Protein AF-A0A7V5PGH4-F1 (afdb_monomer)

Sequence (65 aa):
RLCELNVIEQVHNVCRTTIVQDAWDRGQELSVHGWIYGIGDGRLRDLDTVITGKDQLEAIYRFAD

Solvent-accessible surface area (backbone atoms only — not comparable to full-atom values): 4024 Å² total; per-residue (Å²): 109,70,68,59,54,48,37,53,53,48,46,52,55,53,58,68,33,65,73,50,44,54,34,46,75,71,69,47,92,56,73,47,75,25,69,49,73,39,85,91,77,72,44,78,40,79,67,88,46,74,45,65,50,72,72,65,57,58,65,57,56,73,73,75,114

Radius of gyration: 13.34 Å; Cα contacts (8 Å, |Δi|>4): 67; chains: 1; bounding box: 30×32×31 Å

Mean predicted aligned error: 4.93 Å

pLDDT: mean 88.27, std 14.58, range [37.34, 97.94]

Foldseek 3Di:
DVVLVVLLVVLLVVCPDPVNQVCQVVVHFDKGFRWDADPVPRDIDGSVRIDGHPVVSVVVVVPVD

Structure (mmCIF, N/CA/C/O backbone):
data_AF-A0A7V5PGH4-F1
#
_entry.id   AF-A0A7V5PGH4-F1
#
loop_
_atom_site.group_PDB
_atom_site.id
_atom_site.type_symbol
_atom_site.label_atom_id
_atom_site.label_alt_id
_atom_site.label_comp_id
_atom_site.label_asym_id
_atom_site.label_entity_id
_atom_site.label_seq_id
_atom_site.pdbx_PDB_ins_code
_atom_site.Cartn_x
_atom_site.Cartn_y
_atom_site.Cartn_z
_atom_site.occupancy
_atom_site.B_iso_or_equiv
_atom_site.auth_seq_id
_atom_site.auth_comp_id
_atom_site.auth_asym_id
_atom_site.auth_atom_id
_atom_site.pdbx_PDB_model_num
ATOM 1 N N . ARG A 1 1 ? 10.503 -6.768 -13.908 1.00 75.88 1 ARG A N 1
ATOM 2 C CA . ARG A 1 1 ? 9.375 -7.547 -13.350 1.00 75.88 1 ARG A CA 1
ATOM 3 C C . ARG A 1 1 ? 9.505 -7.839 -11.852 1.00 75.88 1 ARG A C 1
ATOM 5 O O . ARG A 1 1 ? 8.528 -7.640 -11.156 1.00 75.88 1 ARG A O 1
ATOM 12 N N . LEU A 1 2 ? 10.673 -8.236 -11.316 1.00 90.88 2 LEU A N 1
ATOM 13 C CA . LEU A 1 2 ? 10.831 -8.456 -9.860 1.00 90.88 2 LEU A CA 1
ATOM 14 C C . LEU A 1 2 ? 10.475 -7.228 -9.001 1.00 90.88 2 LEU A C 1
ATOM 16 O O . LEU A 1 2 ? 9.823 -7.386 -7.981 1.00 90.88 2 LEU A O 1
ATOM 20 N N . CYS A 1 3 ? 10.834 -6.013 -9.430 1.00 92.44 3 CYS A N 1
ATOM 21 C CA . CYS A 1 3 ? 10.452 -4.795 -8.704 1.00 92.44 3 CYS A CA 1
ATOM 22 C C . CYS A 1 3 ? 8.931 -4.591 -8.652 1.00 92.44 3 CYS A C 1
ATOM 24 O O . CYS A 1 3 ? 8.408 -4.181 -7.630 1.00 92.44 3 CYS A O 1
ATOM 26 N N . GLU A 1 4 ? 8.218 -4.906 -9.735 1.00 92.25 4 GLU A N 1
ATOM 27 C CA . GLU A 1 4 ? 6.753 -4.794 -9.793 1.00 92.25 4 GLU A CA 1
ATOM 28 C C . GLU A 1 4 ? 6.110 -5.813 -8.842 1.00 92.25 4 GLU A C 1
ATOM 30 O O . GLU A 1 4 ? 5.261 -5.449 -8.038 1.00 92.25 4 GLU A O 1
ATOM 35 N N .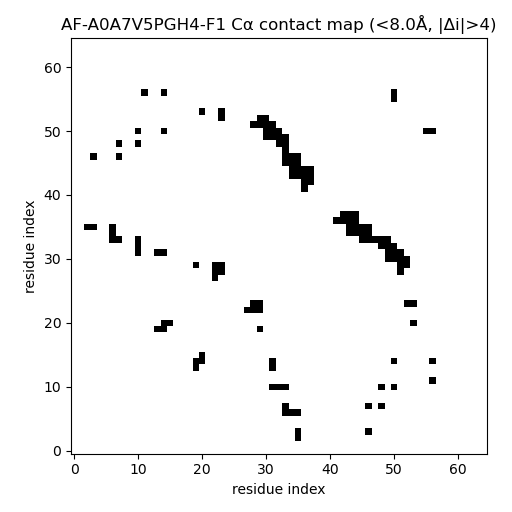 LEU A 1 5 ? 6.599 -7.061 -8.842 1.00 91.56 5 LEU A N 1
ATOM 36 C CA . LEU A 1 5 ? 6.174 -8.089 -7.883 1.00 91.56 5 LEU A CA 1
ATOM 37 C C . LEU A 1 5 ? 6.475 -7.694 -6.432 1.00 91.56 5 LEU A C 1
ATOM 39 O O . LEU A 1 5 ? 5.681 -7.972 -5.541 1.00 91.56 5 LEU A O 1
ATOM 43 N N . ASN A 1 6 ? 7.607 -7.030 -6.191 1.00 93.19 6 ASN A N 1
ATOM 44 C CA . ASN A 1 6 ? 7.947 -6.538 -4.865 1.00 93.19 6 ASN A CA 1
ATOM 45 C C . ASN A 1 6 ? 6.960 -5.465 -4.396 1.00 93.19 6 ASN A C 1
ATOM 47 O O . ASN A 1 6 ? 6.490 -5.562 -3.268 1.00 93.19 6 ASN A O 1
ATOM 51 N N . VAL A 1 7 ? 6.604 -4.496 -5.248 1.00 93.88 7 VAL A N 1
ATOM 52 C CA . VAL A 1 7 ? 5.601 -3.476 -4.899 1.00 93.88 7 VAL A CA 1
ATOM 53 C C . VAL A 1 7 ? 4.258 -4.130 -4.577 1.00 93.88 7 VAL A C 1
ATOM 55 O O . VAL A 1 7 ? 3.671 -3.798 -3.552 1.00 93.88 7 VAL A O 1
ATOM 58 N N . ILE A 1 8 ? 3.813 -5.095 -5.389 1.00 91.94 8 ILE A N 1
ATOM 59 C CA . ILE A 1 8 ? 2.563 -5.832 -5.147 1.00 91.94 8 ILE A CA 1
ATOM 60 C C . ILE A 1 8 ? 2.593 -6.515 -3.770 1.00 91.94 8 ILE A C 1
ATOM 62 O O . ILE A 1 8 ? 1.705 -6.286 -2.951 1.00 91.94 8 ILE A O 1
ATOM 66 N N . GLU A 1 9 ? 3.648 -7.276 -3.452 1.00 92.56 9 GLU A N 1
ATOM 67 C CA . GLU A 1 9 ? 3.763 -7.939 -2.143 1.00 92.56 9 GLU A CA 1
ATOM 68 C C . GLU A 1 9 ? 3.843 -6.933 -0.983 1.00 92.56 9 GLU A C 1
ATOM 70 O O . GLU A 1 9 ? 3.288 -7.177 0.088 1.00 92.56 9 GLU A O 1
ATOM 75 N N . GLN A 1 10 ? 4.485 -5.773 -1.168 1.00 93.94 10 GLN A N 1
ATOM 76 C CA . GLN A 1 10 ? 4.527 -4.752 -0.118 1.00 93.94 10 GLN A CA 1
ATOM 77 C C . GLN A 1 10 ? 3.176 -4.078 0.110 1.00 93.94 10 GLN A C 1
ATOM 79 O O . GLN A 1 10 ? 2.843 -3.804 1.263 1.00 93.94 10 GLN A O 1
ATOM 84 N N . VAL A 1 11 ? 2.368 -3.873 -0.933 1.00 95.38 11 VAL A N 1
ATOM 85 C CA . VAL A 1 11 ? 0.978 -3.427 -0.757 1.00 95.38 11 VAL A CA 1
ATOM 86 C C . VAL A 1 11 ? 0.225 -4.426 0.122 1.00 95.38 11 VAL A C 1
ATOM 88 O O . VAL A 1 11 ? -0.398 -4.021 1.104 1.00 95.38 11 VAL A O 1
ATOM 91 N N . HIS A 1 12 ? 0.363 -5.730 -0.136 1.00 92.81 12 HIS A N 1
ATOM 92 C CA . HIS A 1 12 ? -0.243 -6.760 0.713 1.00 92.81 12 HIS A CA 1
ATOM 93 C C . HIS A 1 12 ? 0.275 -6.725 2.153 1.00 92.81 12 HIS A C 1
ATOM 95 O O . HIS A 1 12 ? -0.522 -6.768 3.090 1.00 92.81 12 HIS A O 1
ATOM 101 N N . ASN A 1 13 ? 1.587 -6.599 2.355 1.00 94.38 13 ASN A N 1
ATOM 102 C CA . ASN A 1 13 ? 2.167 -6.538 3.697 1.00 94.38 13 ASN A CA 1
ATOM 103 C C . ASN A 1 13 ? 1.692 -5.320 4.491 1.00 94.38 13 ASN A C 1
ATOM 105 O O . ASN A 1 13 ? 1.370 -5.463 5.669 1.00 94.38 13 ASN A O 1
ATOM 109 N N . VAL A 1 14 ? 1.574 -4.151 3.855 1.00 95.94 14 VAL A N 1
ATOM 110 C CA . VAL A 1 14 ? 1.000 -2.949 4.481 1.00 95.94 14 VAL A CA 1
ATOM 111 C C . VAL A 1 14 ? -0.446 -3.207 4.904 1.00 95.94 14 VAL A C 1
ATOM 113 O O . VAL A 1 14 ? -0.812 -2.934 6.049 1.00 95.94 14 VAL A O 1
ATOM 116 N N . CYS A 1 15 ? -1.244 -3.810 4.023 1.00 95.69 15 CYS A N 1
ATOM 117 C CA . CYS A 1 15 ? -2.641 -4.133 4.302 1.00 95.69 15 CYS A CA 1
ATOM 118 C C . CYS A 1 15 ? -2.814 -5.176 5.425 1.00 95.69 15 CYS A C 1
ATOM 120 O O . CYS A 1 15 ? -3.855 -5.195 6.074 1.00 95.69 15 CYS A O 1
ATOM 122 N N . ARG A 1 16 ? -1.810 -6.022 5.698 1.00 92.94 16 ARG A N 1
ATOM 123 C CA . ARG A 1 16 ? -1.811 -7.000 6.809 1.00 92.94 16 ARG A CA 1
ATOM 124 C C . ARG A 1 16 ? -1.483 -6.389 8.175 1.00 92.94 16 ARG A C 1
ATOM 126 O O . ARG A 1 16 ? -1.638 -7.064 9.190 1.00 92.94 16 ARG A O 1
ATOM 133 N N . THR A 1 17 ? -0.997 -5.150 8.228 1.00 96.50 17 THR A N 1
ATOM 134 C CA . THR A 1 17 ? -0.654 -4.512 9.507 1.00 96.50 17 THR A CA 1
ATOM 135 C C . THR A 1 17 ? -1.904 -4.212 10.331 1.00 96.50 17 THR A C 1
ATOM 137 O O . THR A 1 17 ? -2.942 -3.835 9.788 1.00 96.50 17 THR A O 1
ATOM 140 N N . THR A 1 18 ? -1.795 -4.310 11.659 1.00 95.38 18 THR A N 1
ATOM 141 C CA . THR A 1 18 ? -2.904 -3.980 12.572 1.00 95.38 18 THR A CA 1
ATOM 142 C C . THR A 1 18 ? -3.375 -2.541 12.395 1.00 95.38 18 THR A C 1
ATOM 144 O O . THR A 1 18 ? -4.564 -2.285 12.421 1.00 95.38 18 THR A O 1
ATOM 147 N N . ILE A 1 19 ? -2.469 -1.607 12.100 1.00 97.44 19 ILE A N 1
ATOM 148 C CA . ILE A 1 19 ? -2.794 -0.190 11.886 1.00 97.44 19 ILE A CA 1
ATOM 149 C C . ILE A 1 19 ? -3.811 -0.004 10.750 1.00 97.44 19 ILE A C 1
ATOM 151 O O . ILE A 1 19 ? -4.769 0.757 10.898 1.00 97.44 19 ILE A O 1
ATOM 155 N N . VAL A 1 20 ? -3.590 -0.677 9.616 1.00 97.06 20 VAL A N 1
ATOM 156 C CA . VAL A 1 20 ? -4.468 -0.587 8.440 1.00 97.06 20 VAL A CA 1
ATOM 157 C C . VAL A 1 20 ? -5.765 -1.359 8.679 1.00 97.06 20 VAL A C 1
ATOM 159 O O . VAL A 1 20 ? -6.844 -0.840 8.401 1.00 97.06 20 VAL A O 1
ATOM 162 N N . GLN A 1 21 ? -5.673 -2.552 9.270 1.00 95.25 21 GLN A N 1
ATOM 163 C CA . GLN A 1 21 ? -6.836 -3.369 9.625 1.00 95.25 21 GLN A CA 1
ATOM 164 C C . GLN A 1 21 ? -7.770 -2.642 10.602 1.00 95.25 21 GLN A C 1
ATOM 166 O O . GLN A 1 21 ? -8.956 -2.508 10.321 1.00 95.25 21 GLN A O 1
ATOM 171 N N . ASP A 1 22 ? -7.230 -2.072 11.680 1.00 97.31 22 ASP A N 1
ATOM 172 C CA . ASP A 1 22 ? -7.980 -1.305 12.678 1.00 97.31 22 ASP A CA 1
ATOM 173 C C . ASP A 1 22 ? -8.581 -0.022 12.082 1.00 97.31 22 ASP A C 1
ATOM 175 O O . ASP A 1 22 ? -9.573 0.500 12.594 1.00 97.31 22 ASP A O 1
ATOM 179 N N . ALA A 1 23 ? -7.966 0.543 11.032 1.00 97.62 23 ALA A N 1
ATOM 180 C CA . ALA A 1 23 ? -8.520 1.680 10.296 1.00 97.62 23 ALA A CA 1
ATOM 181 C C . ALA A 1 23 ? -9.773 1.292 9.523 1.00 97.62 23 ALA A C 1
ATOM 183 O O . ALA A 1 23 ? -10.800 1.958 9.663 1.00 97.62 23 ALA A O 1
ATOM 184 N N . TRP A 1 24 ? -9.725 0.187 8.792 1.00 96.88 24 TRP A N 1
ATOM 185 C CA . TRP A 1 24 ? -10.908 -0.323 8.113 1.00 96.88 24 TRP A CA 1
ATOM 186 C C . TRP A 1 24 ? -11.980 -0.810 9.091 1.00 96.88 24 TRP A C 1
ATOM 188 O O . TRP A 1 24 ? -13.149 -0.476 8.911 1.00 96.88 24 TRP A O 1
ATOM 198 N N . ASP A 1 25 ? -11.602 -1.509 10.165 1.00 95.69 25 ASP A N 1
ATOM 199 C CA . ASP A 1 25 ? -12.548 -2.043 11.154 1.00 95.69 25 ASP A CA 1
ATOM 200 C C . ASP A 1 25 ? -13.303 -0.921 11.902 1.00 95.69 25 ASP A C 1
ATOM 202 O O . ASP A 1 25 ? -14.471 -1.092 12.253 1.00 95.69 25 ASP A O 1
ATOM 206 N N . ARG A 1 26 ? -12.692 0.263 12.093 1.00 96.88 26 ARG A N 1
ATOM 207 C CA . ARG A 1 26 ? -13.383 1.451 12.646 1.00 96.88 26 ARG A CA 1
ATOM 208 C C . ARG A 1 26 ? -14.153 2.278 11.606 1.00 96.88 26 ARG A C 1
ATOM 210 O O . ARG A 1 26 ? -14.659 3.347 11.947 1.00 96.88 26 ARG A O 1
ATOM 217 N N . GLY A 1 27 ? -14.212 1.829 10.352 1.00 95.75 27 GLY A N 1
ATOM 218 C CA . GLY A 1 27 ? -14.895 2.519 9.255 1.00 95.75 27 GLY A CA 1
ATOM 219 C C . GLY A 1 27 ? -14.164 3.752 8.718 1.00 95.75 27 GLY A C 1
ATOM 220 O O . GLY A 1 27 ? -14.794 4.612 8.104 1.00 95.75 27 GLY A O 1
ATOM 221 N N . GLN A 1 28 ? -12.855 3.880 8.956 1.00 97.94 28 GLN A N 1
ATOM 222 C CA . GLN A 1 28 ? -12.070 4.958 8.363 1.00 97.94 28 GLN A CA 1
ATOM 223 C C . GLN A 1 28 ? -11.809 4.667 6.881 1.00 97.94 28 GLN A C 1
ATOM 225 O O . GLN A 1 28 ? -11.314 3.597 6.529 1.00 97.94 28 GLN A O 1
ATOM 230 N N . GLU A 1 29 ? -12.077 5.651 6.022 1.00 97.31 29 GLU A N 1
ATOM 231 C CA . GLU A 1 29 ? -11.720 5.586 4.605 1.00 97.31 29 GLU A CA 1
ATOM 232 C C . GLU A 1 29 ? -10.190 5.580 4.448 1.00 97.31 29 GLU A C 1
ATOM 234 O O . GLU A 1 29 ? -9.493 6.499 4.892 1.00 97.31 29 GLU A O 1
ATOM 239 N N . LEU A 1 30 ? -9.659 4.506 3.863 1.00 97.25 30 LEU A N 1
ATOM 240 C CA . LEU A 1 30 ? -8.230 4.303 3.653 1.00 97.25 30 LEU A CA 1
ATOM 241 C C . LEU A 1 30 ? -8.005 3.414 2.425 1.00 97.25 30 LEU A C 1
ATOM 243 O O . LEU A 1 30 ? -8.578 2.330 2.335 1.00 97.25 30 LEU A O 1
ATOM 247 N N . SER A 1 31 ? -7.112 3.847 1.536 1.00 96.69 31 SER A N 1
ATOM 248 C CA . SER A 1 31 ? -6.713 3.114 0.331 1.00 96.69 31 SER A CA 1
ATOM 249 C C . SER A 1 31 ? -5.198 2.953 0.282 1.00 96.69 31 SER A C 1
ATOM 251 O O . SER A 1 31 ? -4.456 3.887 0.593 1.00 96.69 31 SER A O 1
ATOM 253 N N . VAL A 1 32 ? -4.728 1.778 -0.130 1.00 96.25 32 VAL A N 1
ATOM 254 C CA . VAL A 1 32 ? -3.306 1.474 -0.332 1.00 96.25 32 VAL A CA 1
ATOM 255 C C . VAL A 1 32 ? -3.062 1.256 -1.823 1.00 96.25 32 VAL A C 1
ATOM 257 O O . VAL A 1 32 ? -3.760 0.462 -2.448 1.00 96.25 32 VAL A O 1
ATOM 260 N N . HIS A 1 33 ? -2.075 1.961 -2.384 1.00 96.12 33 HIS A N 1
ATOM 261 C CA . HIS A 1 33 ? -1.762 1.965 -3.816 1.00 96.12 33 HIS A CA 1
ATOM 262 C C . HIS A 1 33 ? -0.340 1.454 -4.075 1.00 96.12 33 HIS A C 1
ATOM 264 O O . HIS A 1 33 ? 0.598 1.829 -3.368 1.00 96.12 33 HIS A O 1
ATOM 270 N N . GLY A 1 34 ? -0.173 0.636 -5.115 1.00 95.19 34 GLY A N 1
ATOM 271 C CA . GLY A 1 34 ? 1.127 0.158 -5.585 1.00 95.19 34 GLY A CA 1
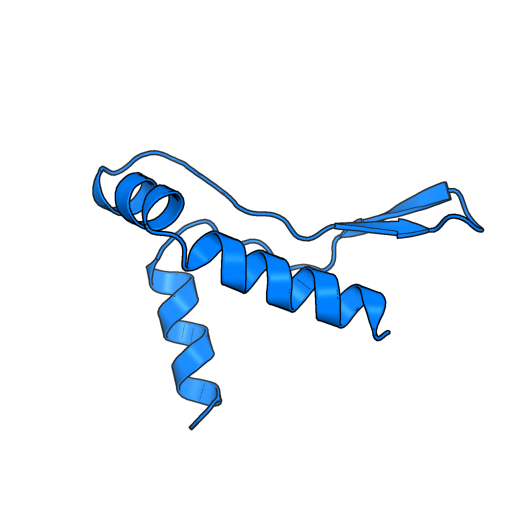ATOM 272 C C . GLY A 1 34 ? 1.578 0.851 -6.868 1.00 95.19 34 GLY A C 1
ATOM 273 O O . GLY A 1 34 ? 1.105 0.510 -7.948 1.00 95.19 34 GLY A O 1
ATOM 274 N N . TRP A 1 35 ? 2.539 1.771 -6.770 1.00 95.81 35 TRP A N 1
ATOM 275 C CA . TRP A 1 35 ? 3.133 2.445 -7.930 1.00 95.81 35 TRP A CA 1
ATOM 276 C C . TRP A 1 35 ? 4.615 2.125 -8.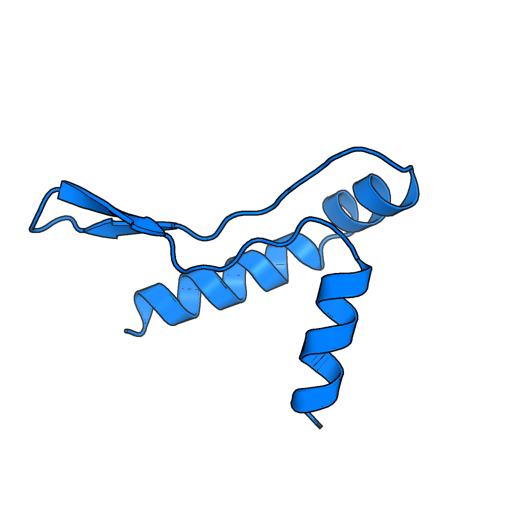086 1.00 95.81 35 TRP A C 1
ATOM 278 O O . TRP A 1 35 ? 5.328 1.884 -7.110 1.00 95.81 35 TRP A O 1
ATOM 288 N N . ILE A 1 36 ? 5.101 2.179 -9.326 1.00 95.06 36 ILE A N 1
ATOM 289 C CA . ILE A 1 36 ? 6.523 2.043 -9.635 1.00 95.06 36 ILE A CA 1
ATOM 290 C C . ILE A 1 36 ? 7.013 3.209 -10.487 1.00 95.06 36 ILE A C 1
ATOM 292 O O . ILE A 1 36 ? 6.356 3.629 -11.438 1.00 95.06 36 ILE A O 1
ATOM 296 N N . TYR A 1 37 ? 8.200 3.711 -10.162 1.00 95.31 37 TYR A N 1
ATOM 297 C CA . TYR A 1 37 ? 8.849 4.789 -10.896 1.00 95.31 37 TYR A CA 1
ATOM 298 C C . TYR A 1 37 ? 9.993 4.251 -11.762 1.00 95.31 37 TYR A C 1
ATOM 300 O O . TYR A 1 37 ? 10.894 3.567 -11.268 1.00 95.31 37 TYR A O 1
ATOM 308 N N . GLY A 1 38 ? 9.956 4.551 -1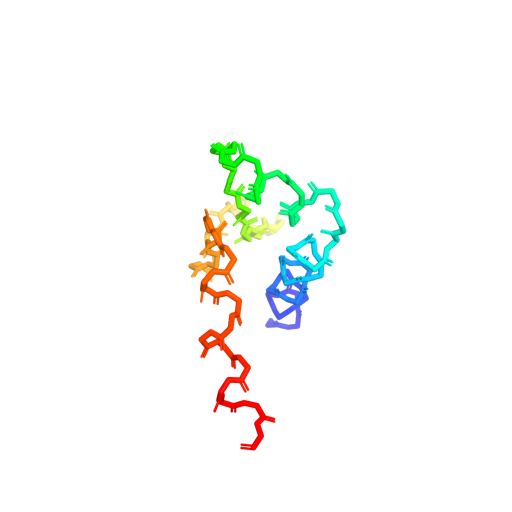3.059 1.00 94.12 38 GLY A N 1
ATOM 309 C CA . GLY A 1 38 ? 11.025 4.232 -13.998 1.00 94.12 38 GLY A CA 1
ATOM 310 C C . GLY A 1 38 ? 12.123 5.292 -13.970 1.00 94.12 38 GLY A C 1
ATOM 311 O O . GLY A 1 38 ? 11.905 6.430 -14.363 1.00 94.12 38 GLY A O 1
ATOM 312 N N . ILE A 1 39 ? 13.336 4.928 -13.548 1.00 94.06 39 ILE A N 1
ATOM 313 C CA . ILE A 1 39 ? 14.472 5.871 -13.534 1.00 94.06 39 ILE A CA 1
ATOM 314 C C . ILE A 1 39 ? 14.922 6.227 -14.963 1.00 94.06 39 ILE A C 1
ATOM 316 O O . ILE A 1 39 ? 15.381 7.337 -15.205 1.00 94.06 39 ILE A O 1
ATOM 320 N N . GLY A 1 40 ? 14.785 5.296 -15.914 1.00 94.06 40 GLY A N 1
ATOM 321 C CA . GLY A 1 40 ? 15.242 5.488 -17.294 1.00 94.06 40 GLY A CA 1
ATOM 322 C C . GLY A 1 40 ? 14.349 6.394 -18.146 1.00 94.06 40 GLY A C 1
ATOM 323 O O . GLY A 1 40 ? 14.849 7.039 -19.061 1.00 94.06 40 GLY A O 1
ATOM 324 N N . ASP A 1 41 ? 13.048 6.450 -17.860 1.00 92.88 41 ASP A N 1
ATOM 325 C CA . ASP A 1 41 ? 12.061 7.219 -18.630 1.00 92.88 41 ASP A CA 1
ATOM 326 C C . ASP A 1 41 ? 11.310 8.269 -17.793 1.00 92.88 41 ASP A C 1
ATOM 328 O O . ASP A 1 41 ? 10.538 9.057 -18.343 1.00 92.88 41 ASP A O 1
ATOM 332 N N . GLY A 1 42 ? 11.536 8.296 -16.477 1.00 94.00 42 GLY A N 1
ATOM 333 C CA . GLY A 1 42 ? 10.919 9.228 -15.538 1.00 94.00 42 GLY A CA 1
ATOM 334 C C . GLY A 1 42 ? 9.424 8.999 -15.322 1.00 94.00 42 GLY A C 1
ATOM 335 O O . GLY A 1 42 ? 8.734 9.901 -14.843 1.00 94.00 42 GLY A O 1
ATOM 336 N N . ARG A 1 43 ? 8.886 7.836 -15.711 1.00 94.94 43 ARG A N 1
ATOM 337 C CA . ARG A 1 43 ? 7.440 7.589 -15.680 1.00 94.94 43 ARG A CA 1
ATOM 338 C C . ARG A 1 43 ? 7.022 6.870 -14.408 1.00 94.94 43 ARG A C 1
ATOM 340 O O . ARG A 1 43 ? 7.552 5.814 -14.064 1.00 94.94 43 ARG A O 1
ATOM 347 N N . LEU A 1 44 ? 6.009 7.423 -13.749 1.00 94.38 44 LEU A N 1
ATOM 348 C CA . LEU A 1 44 ? 5.250 6.724 -12.723 1.00 94.38 44 LEU A CA 1
ATOM 349 C C . LEU A 1 44 ? 4.230 5.812 -13.407 1.00 94.38 44 LEU A C 1
ATOM 351 O O . LEU A 1 44 ? 3.515 6.245 -14.311 1.00 94.38 44 LEU A O 1
ATOM 355 N N . ARG A 1 45 ? 4.182 4.550 -12.995 1.00 92.94 45 ARG A N 1
ATOM 356 C CA . ARG A 1 45 ? 3.245 3.555 -13.512 1.00 92.94 45 ARG A CA 1
ATOM 357 C C . ARG A 1 45 ? 2.434 2.997 -12.357 1.00 92.94 45 ARG A C 1
ATOM 359 O O . ARG A 1 45 ? 3.012 2.602 -11.342 1.00 92.94 45 ARG A O 1
ATOM 366 N N . ASP A 1 46 ? 1.122 2.963 -12.544 1.00 92.19 46 ASP A N 1
ATOM 367 C CA . ASP A 1 46 ? 0.236 2.196 -11.680 1.00 92.19 46 ASP A CA 1
ATOM 368 C C . ASP A 1 46 ? 0.399 0.701 -11.982 1.00 92.19 46 ASP A C 1
ATOM 370 O O . ASP A 1 46 ? 0.613 0.322 -13.137 1.00 92.19 46 ASP A O 1
ATOM 374 N N . LEU A 1 47 ? 0.379 -0.128 -10.941 1.00 91.69 47 LEU A N 1
ATOM 375 C CA . LEU A 1 47 ? 0.418 -1.588 -11.052 1.00 91.69 47 LEU A CA 1
ATOM 376 C C . LEU A 1 47 ? -0.974 -2.212 -10.901 1.00 91.69 47 LEU A C 1
ATOM 378 O O . LEU A 1 47 ? -1.071 -3.413 -10.648 1.00 91.69 47 LEU A O 1
ATOM 382 N N . ASP A 1 48 ? -2.031 -1.402 -10.995 1.00 87.12 48 ASP A N 1
ATOM 383 C CA . ASP A 1 48 ? -3.432 -1.806 -10.842 1.00 87.12 48 ASP A CA 1
ATOM 384 C C . ASP A 1 48 ? -3.675 -2.555 -9.518 1.00 87.12 48 ASP A C 1
ATOM 386 O O . ASP A 1 48 ? -4.510 -3.450 -9.408 1.00 87.12 48 ASP A O 1
ATOM 390 N N . THR A 1 49 ? -2.899 -2.193 -8.492 1.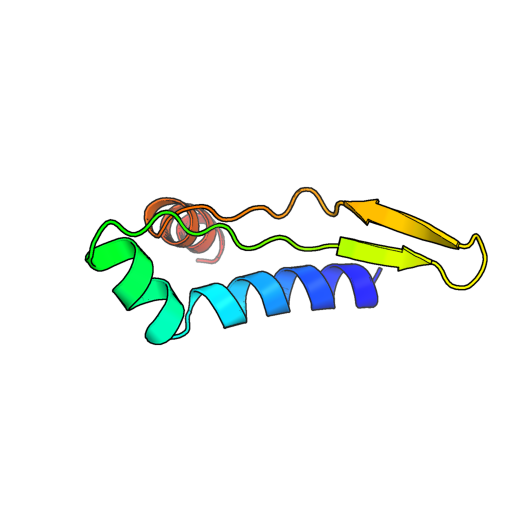00 84.25 49 THR A N 1
ATOM 391 C CA . THR A 1 49 ? -2.925 -2.813 -7.165 1.00 84.25 49 THR A CA 1
ATOM 392 C C . THR A 1 49 ? -3.420 -1.779 -6.167 1.00 84.25 49 THR A C 1
ATOM 394 O O . THR A 1 49 ? -2.632 -1.083 -5.521 1.00 84.25 49 THR A O 1
ATOM 397 N N . VAL A 1 50 ? -4.743 -1.653 -6.087 1.00 92.62 50 VAL A N 1
ATOM 398 C CA . VAL A 1 50 ? -5.426 -0.773 -5.136 1.00 92.62 50 VAL A CA 1
ATOM 399 C C . VAL A 1 50 ? -6.246 -1.625 -4.181 1.00 92.62 50 VAL A C 1
ATOM 401 O O . VAL A 1 50 ? -7.063 -2.429 -4.624 1.00 92.62 50 VAL A O 1
ATOM 404 N N . ILE A 1 51 ? -6.022 -1.438 -2.879 1.00 94.19 51 ILE A N 1
ATOM 405 C CA . ILE A 1 51 ? -6.798 -2.086 -1.818 1.00 94.19 51 ILE A CA 1
ATOM 406 C C . ILE A 1 51 ? -7.460 -1.007 -0.968 1.00 94.19 51 ILE A C 1
ATOM 408 O O . ILE A 1 51 ? -6.776 -0.177 -0.370 1.00 94.19 51 ILE A O 1
ATOM 412 N N . THR A 1 52 ? -8.787 -1.021 -0.919 1.00 95.62 52 THR A N 1
ATOM 413 C CA . THR A 1 52 ? -9.616 -0.022 -0.225 1.00 95.62 52 THR A CA 1
ATOM 414 C C . THR A 1 52 ? -10.348 -0.594 0.987 1.00 95.62 52 THR A C 1
ATOM 416 O O . THR A 1 52 ? -11.085 0.127 1.654 1.00 95.62 52 THR A O 1
ATOM 419 N N . GLY A 1 53 ? -10.199 -1.892 1.255 1.00 93.25 53 GLY A N 1
ATOM 420 C CA . GLY A 1 53 ? -10.942 -2.570 2.307 1.00 93.25 53 GLY A CA 1
ATOM 421 C C . GLY A 1 53 ? -10.459 -3.991 2.571 1.00 93.25 53 GLY A C 1
ATOM 422 O O . GLY A 1 53 ? -9.743 -4.606 1.779 1.00 93.25 53 GLY A O 1
ATOM 423 N N . LYS A 1 54 ? -10.862 -4.511 3.730 1.00 88.31 54 LYS A N 1
ATOM 424 C CA . LYS A 1 54 ? -10.468 -5.827 4.248 1.00 88.31 54 LYS A CA 1
ATOM 425 C C . LYS A 1 54 ? -11.056 -6.994 3.450 1.00 88.31 54 LYS A C 1
ATOM 427 O O . LYS A 1 54 ? -10.419 -8.034 3.315 1.00 88.31 54 LYS A O 1
ATOM 432 N N . ASP A 1 55 ? -12.234 -6.804 2.871 1.00 88.12 55 ASP A N 1
ATOM 433 C CA . ASP A 1 55 ? -12.924 -7.754 1.994 1.00 88.12 55 ASP A CA 1
ATOM 434 C C . ASP A 1 55 ? -12.101 -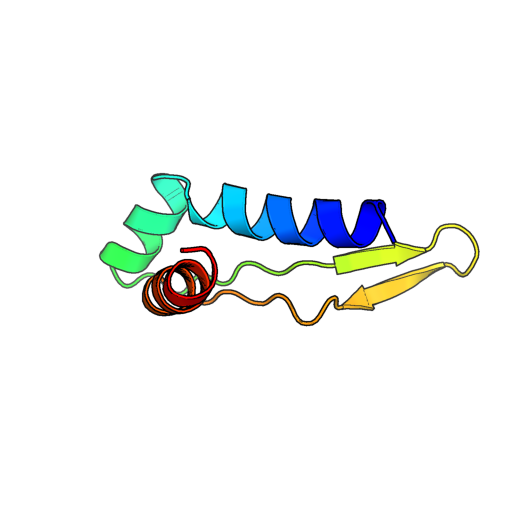8.120 0.746 1.00 88.12 55 ASP A C 1
ATOM 436 O O . ASP A 1 55 ? -12.129 -9.260 0.279 1.00 88.12 55 ASP A O 1
ATOM 440 N N . GLN A 1 5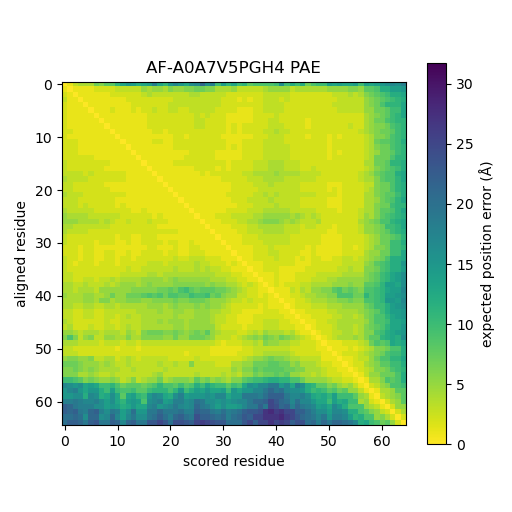6 ? -11.298 -7.178 0.247 1.00 86.69 56 GLN A N 1
ATOM 441 C CA . GLN A 1 56 ? -10.433 -7.380 -0.917 1.00 86.69 56 GLN A CA 1
ATOM 442 C C . GLN A 1 56 ? -9.190 -8.220 -0.597 1.00 86.69 56 GLN A C 1
ATOM 444 O O . GLN A 1 56 ? -8.632 -8.848 -1.495 1.00 86.69 56 GLN A O 1
ATOM 449 N N . LEU A 1 57 ? -8.770 -8.285 0.673 1.00 79.12 57 LEU A N 1
ATOM 450 C CA . LEU A 1 57 ? -7.692 -9.181 1.095 1.00 79.12 57 LEU A CA 1
ATOM 451 C C . LEU A 1 57 ? -8.146 -10.642 1.057 1.00 79.12 57 LEU A C 1
ATOM 453 O O . LEU A 1 57 ? -7.418 -11.480 0.531 1.00 79.12 57 LEU A O 1
ATOM 457 N N . GLU A 1 58 ? -9.343 -10.959 1.562 1.00 64.81 58 GLU A N 1
ATOM 458 C CA . GLU A 1 58 ? -9.837 -12.346 1.625 1.00 64.81 58 GLU A CA 1
ATOM 459 C C . GLU A 1 58 ? -10.066 -12.971 0.241 1.00 64.81 58 GLU A C 1
ATOM 461 O O . GLU A 1 58 ? -9.838 -14.169 0.052 1.00 64.81 58 GLU A O 1
ATOM 466 N N . ALA A 1 59 ? -10.473 -12.168 -0.746 1.00 59.94 59 ALA A N 1
ATOM 467 C CA . ALA A 1 59 ? -10.702 -12.630 -2.114 1.00 59.94 59 ALA A CA 1
ATOM 468 C C . ALA A 1 59 ? -9.430 -13.176 -2.787 1.00 59.94 59 ALA A C 1
ATOM 470 O O . ALA A 1 59 ? -9.517 -14.066 -3.629 1.00 59.94 59 ALA A O 1
ATOM 471 N N . ILE A 1 60 ? -8.255 -12.677 -2.399 1.00 57.09 60 ILE A N 1
ATOM 472 C CA . ILE A 1 60 ? -6.965 -13.060 -2.987 1.00 57.09 60 ILE A CA 1
ATOM 473 C C . ILE A 1 60 ? -6.465 -14.384 -2.397 1.00 57.09 60 ILE A C 1
ATOM 475 O O . ILE A 1 60 ? -5.908 -15.210 -3.118 1.00 57.09 60 ILE A O 1
ATOM 479 N N . TYR A 1 61 ? -6.731 -14.640 -1.115 1.00 51.09 61 TYR A N 1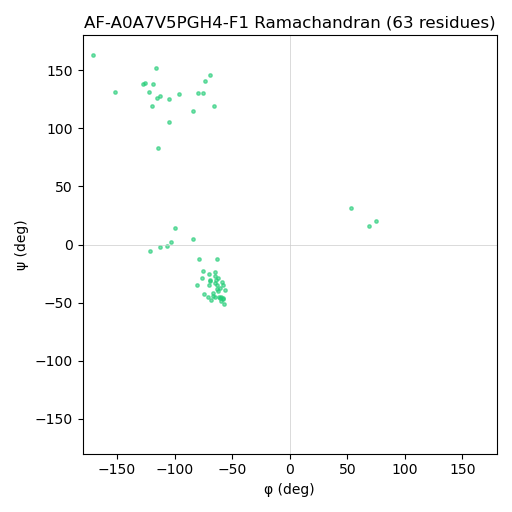
ATOM 480 C CA . TYR A 1 61 ? -6.311 -15.879 -0.455 1.00 51.09 61 TYR A CA 1
ATOM 481 C C . TYR A 1 61 ? -7.068 -17.121 -0.921 1.00 51.09 61 TYR A C 1
ATOM 483 O O . TYR A 1 61 ? -6.491 -18.200 -0.917 1.00 51.09 61 TYR A O 1
ATOM 491 N N . ARG A 1 62 ? -8.301 -16.984 -1.426 1.00 47.97 62 ARG A N 1
ATOM 492 C CA . ARG A 1 62 ? -9.042 -18.118 -2.015 1.00 47.97 62 ARG A CA 1
ATOM 493 C C . ARG A 1 62 ? -8.382 -18.728 -3.258 1.00 47.97 62 ARG A C 1
ATOM 495 O O . ARG A 1 62 ? -8.812 -19.792 -3.686 1.00 47.97 62 ARG A O 1
ATOM 502 N N . PHE A 1 63 ? -7.386 -18.065 -3.849 1.00 49.16 63 PHE A N 1
ATOM 503 C CA . PHE A 1 63 ? -6.656 -18.551 -5.025 1.00 49.16 63 PHE A CA 1
ATOM 5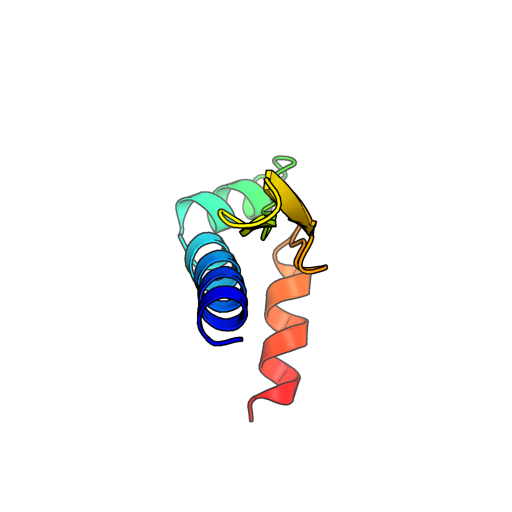04 C C . PHE A 1 63 ? -5.234 -19.042 -4.711 1.00 49.16 63 PHE A C 1
ATOM 506 O O . PHE A 1 63 ? -4.531 -19.451 -5.633 1.00 49.16 63 PHE A O 1
ATOM 513 N N . ALA A 1 64 ? -4.794 -18.969 -3.450 1.00 45.06 64 ALA A N 1
ATOM 514 C CA . ALA A 1 64 ? -3.446 -19.361 -3.030 1.00 45.06 64 ALA A CA 1
ATOM 515 C C . ALA A 1 64 ? -3.381 -20.734 -2.322 1.00 45.06 64 ALA A C 1
ATOM 517 O O . ALA A 1 64 ? -2.284 -21.136 -1.935 1.00 45.06 64 ALA A O 1
ATOM 518 N N . ASP A 1 65 ? -4.517 -21.434 -2.199 1.00 37.34 65 ASP A N 1
ATOM 519 C CA . ASP A 1 65 ? -4.649 -22.812 -1.691 1.00 37.34 65 ASP A CA 1
ATOM 520 C C . ASP A 1 65 ? -4.903 -23.824 -2.824 1.00 37.34 65 ASP A C 1
ATOM 522 O O . ASP A 1 65 ? -5.711 -23.515 -3.735 1.00 37.34 65 ASP A O 1
#

Nearest PDB structures (foldseek):
  6yjn-assembly1_A  TM=9.000E-01  e=4.900E-06  Burkholderia pseudomallei
  4znz-assembly1_A  TM=8.922E-01  e=6.883E-06  Escherichia coli BL21(DE3)
  3e28-assembly5_E  TM=8.637E-01  e=2.504E-05  Haemophilus influenzae
  2a8c-assembly2_A  TM=8.573E-01  e=3.518E-05  Haemophilus influenzae
  3e2w-assembly1_A  TM=8.567E-01  e=4.942E-05  Haemophilus influenzae

Secondary structure (DSSP, 8-state):
-HHHHHHHHHHHHHHTSHHHHHHHHTT----EEEEEE-TTT--EEEEEEEE-STHHHHHHHTT--